Protein AF-A0A7X3VL77-F1 (afdb_monomer_lite)

Radius of gyration: 16.72 Å; chains: 1; bounding box: 39×45×39 Å

pLDDT: mean 93.83, std 5.01, range [64.5, 98.69]

Structure (mmCIF, N/CA/C/O backbone):
data_AF-A0A7X3VL77-F1
#
_entry.id   AF-A0A7X3VL77-F1
#
loop_
_atom_site.group_PDB
_atom_site.id
_atom_site.type_symbol
_atom_site.label_atom_id
_atom_site.label_alt_id
_atom_site.label_comp_id
_atom_site.label_asym_id
_atom_site.label_entity_id
_atom_site.label_seq_id
_atom_site.pdbx_PDB_ins_code
_atom_site.Cartn_x
_atom_site.Cartn_y
_atom_site.Cartn_z
_atom_site.occupancy
_atom_site.B_iso_or_equiv
_atom_site.auth_seq_id
_atom_site.auth_comp_id
_atom_site.auth_asym_id
_atom_site.auth_atom_id
_atom_site.pdbx_PDB_model_num
ATOM 1 N N . MET A 1 1 ? -14.895 -7.154 19.116 1.00 71.50 1 MET A N 1
ATOM 2 C CA . MET A 1 1 ? -15.048 -6.326 17.900 1.00 71.50 1 MET A CA 1
ATOM 3 C C . MET A 1 1 ? -14.564 -7.104 16.700 1.00 71.50 1 MET A C 1
ATOM 5 O O . MET A 1 1 ? -13.796 -8.038 16.898 1.00 71.50 1 MET A O 1
ATOM 9 N N . LYS A 1 2 ? -15.048 -6.786 15.494 1.00 79.12 2 LYS A N 1
ATOM 10 C CA . LYS A 1 2 ? -14.490 -7.405 14.288 1.00 79.12 2 LYS A CA 1
ATOM 11 C C . LYS A 1 2 ? -13.073 -6.852 14.063 1.00 79.12 2 LYS A C 1
ATOM 13 O O . LYS A 1 2 ? -12.896 -5.647 14.244 1.00 79.12 2 LYS A O 1
ATOM 18 N N . PRO A 1 3 ? -12.087 -7.700 13.730 1.00 87.62 3 PRO A N 1
ATOM 19 C CA . PRO A 1 3 ? -10.746 -7.237 13.391 1.00 87.62 3 PRO A CA 1
ATOM 20 C C . PRO A 1 3 ? -10.784 -6.342 12.144 1.00 87.62 3 PRO A C 1
ATOM 22 O O . PRO A 1 3 ? -11.645 -6.514 11.280 1.00 87.62 3 PRO A O 1
ATOM 25 N N . ILE A 1 4 ? -9.859 -5.384 12.055 1.00 95.81 4 ILE A N 1
ATOM 26 C CA . ILE A 1 4 ? -9.702 -4.544 10.862 1.00 95.81 4 ILE A CA 1
ATOM 27 C C . ILE A 1 4 ? -9.035 -5.380 9.767 1.00 95.81 4 ILE A C 1
ATOM 29 O O . ILE A 1 4 ? -7.831 -5.601 9.804 1.00 95.81 4 ILE A O 1
ATOM 33 N N . GLN A 1 5 ? -9.823 -5.844 8.796 1.00 97.00 5 GLN A N 1
ATOM 34 C CA . GLN A 1 5 ? -9.336 -6.702 7.704 1.00 97.00 5 GLN A CA 1
ATOM 35 C C . GLN A 1 5 ? -9.062 -5.947 6.399 1.00 97.00 5 GLN A C 1
ATOM 37 O O . GLN A 1 5 ? -8.490 -6.517 5.471 1.00 97.00 5 GLN A O 1
ATOM 42 N N . LYS A 1 6 ? -9.469 -4.677 6.302 1.00 98.44 6 LYS A N 1
ATOM 43 C CA . LYS A 1 6 ? -9.427 -3.888 5.065 1.00 98.44 6 LYS A CA 1
ATOM 44 C C . LYS A 1 6 ? -8.662 -2.586 5.261 1.00 98.44 6 LYS A C 1
ATOM 46 O O . LYS A 1 6 ? -8.890 -1.890 6.250 1.00 98.44 6 LYS A O 1
ATOM 51 N N . ALA A 1 7 ? -7.825 -2.220 4.295 1.00 98.56 7 ALA A N 1
ATOM 52 C CA . ALA A 1 7 ? -7.179 -0.910 4.237 1.00 98.56 7 ALA A CA 1
ATOM 53 C C . ALA A 1 7 ? -7.499 -0.169 2.936 1.00 98.56 7 ALA A C 1
ATOM 55 O O . ALA A 1 7 ? -7.714 -0.786 1.895 1.00 98.56 7 ALA A O 1
ATOM 56 N N . VAL A 1 8 ? -7.505 1.161 2.995 1.00 98.69 8 VAL A N 1
ATOM 57 C CA . VAL A 1 8 ? -7.678 2.058 1.849 1.00 98.69 8 VAL A CA 1
ATOM 58 C C . VAL A 1 8 ? -6.473 2.993 1.761 1.00 98.69 8 VAL A C 1
ATOM 60 O O . VAL A 1 8 ? -6.145 3.676 2.731 1.00 98.69 8 VAL A O 1
ATOM 63 N N . ILE A 1 9 ? -5.837 3.043 0.589 1.00 98.50 9 ILE A N 1
ATOM 64 C CA . ILE A 1 9 ? -4.659 3.875 0.319 1.00 98.50 9 ILE A CA 1
ATOM 65 C C . ILE A 1 9 ? -4.955 4.798 -0.869 1.00 98.50 9 ILE A C 1
ATOM 67 O O . ILE A 1 9 ? -4.928 4.349 -2.019 1.00 98.50 9 ILE A O 1
ATOM 71 N N . PRO A 1 10 ? -5.251 6.089 -0.647 1.00 97.50 10 PRO A N 1
ATOM 72 C CA . PRO A 1 10 ? -5.468 7.022 -1.739 1.00 97.50 10 PRO A CA 1
ATOM 73 C C . PRO A 1 10 ? -4.150 7.543 -2.321 1.00 97.50 10 PRO A C 1
ATOM 75 O O . PRO A 1 10 ? -3.326 8.137 -1.625 1.00 97.50 10 PRO A O 1
ATOM 78 N N . ILE A 1 11 ? -3.986 7.371 -3.634 1.00 95.88 11 ILE A N 1
ATOM 79 C CA . ILE A 1 11 ? -2.816 7.805 -4.418 1.00 95.88 11 ILE A CA 1
ATOM 80 C C . ILE A 1 11 ? -3.182 8.643 -5.654 1.00 95.88 11 ILE A C 1
ATOM 82 O O . ILE A 1 11 ? -2.292 9.063 -6.394 1.00 95.88 11 ILE A O 1
ATOM 86 N N . ALA A 1 12 ? -4.469 8.921 -5.868 1.00 92.31 12 ALA A N 1
ATOM 87 C CA . ALA A 1 12 ? -5.030 9.562 -7.062 1.00 92.31 12 ALA A CA 1
ATOM 88 C C . ALA A 1 12 ? -4.654 11.049 -7.285 1.00 92.31 12 ALA A C 1
ATOM 90 O O . ALA A 1 12 ? -5.259 11.751 -8.094 1.00 92.31 12 ALA A O 1
ATOM 91 N N . GLY A 1 13 ? -3.645 11.557 -6.576 1.00 89.62 13 GLY A N 1
ATOM 92 C CA . GLY A 1 13 ? -3.091 12.886 -6.816 1.00 89.62 13 GLY A CA 1
ATOM 93 C C . GLY A 1 13 ? -2.058 12.883 -7.945 1.00 89.62 13 GLY A C 1
ATOM 94 O O . GLY A 1 13 ? -1.222 11.988 -8.030 1.00 89.62 13 GLY A O 1
ATOM 95 N N . TYR A 1 14 ? -2.019 13.963 -8.730 1.00 85.81 14 TYR A N 1
ATOM 96 C CA . TYR A 1 14 ? -1.079 14.134 -9.850 1.00 85.81 14 TYR A CA 1
ATOM 97 C C . TYR A 1 14 ? 0.408 14.226 -9.460 1.00 85.81 14 TYR A C 1
ATOM 99 O O . TYR A 1 14 ? 1.272 14.287 -10.330 1.00 85.81 14 TYR A O 1
ATOM 107 N N . GLY A 1 15 ? 0.737 14.307 -8.166 1.00 87.81 15 GLY A N 1
ATOM 108 C CA . GLY A 1 15 ? 2.127 14.429 -7.718 1.00 87.81 15 GLY A CA 1
ATOM 109 C C . GLY A 1 15 ? 2.820 15.698 -8.232 1.00 87.81 15 GLY A C 1
ATOM 110 O O . GLY A 1 15 ? 4.001 15.666 -8.570 1.00 87.81 15 GLY A O 1
ATOM 111 N N . THR A 1 16 ? 2.094 16.818 -8.300 1.00 90.50 16 THR A N 1
ATOM 112 C CA . THR A 1 16 ? 2.585 18.090 -8.867 1.00 90.50 16 THR A CA 1
ATOM 113 C C . THR A 1 16 ? 3.831 18.628 -8.166 1.00 90.50 16 THR A C 1
ATOM 115 O O . THR A 1 16 ? 4.700 19.189 -8.824 1.00 90.50 16 THR A O 1
ATOM 118 N N . ARG A 1 17 ? 3.967 18.401 -6.853 1.00 91.62 17 ARG A N 1
ATOM 119 C CA . ARG A 1 17 ? 5.151 18.787 -6.060 1.00 91.62 17 ARG A CA 1
ATOM 120 C C . ARG A 1 17 ? 6.439 18.071 -6.484 1.00 91.62 17 ARG A C 1
ATOM 122 O O . ARG A 1 17 ? 7.521 18.535 -6.159 1.00 91.62 17 ARG A O 1
ATOM 129 N N . LEU A 1 18 ? 6.310 16.943 -7.179 1.00 92.44 18 LEU A N 1
ATOM 130 C CA . LEU A 1 18 ? 7.412 16.084 -7.616 1.00 92.44 18 LEU A CA 1
ATOM 131 C C . LEU A 1 18 ? 7.557 16.067 -9.149 1.00 92.44 18 LEU A C 1
ATOM 133 O O . LEU A 1 18 ? 8.292 15.255 -9.712 1.00 92.44 18 LEU A O 1
ATOM 137 N N . PHE A 1 19 ? 6.854 16.959 -9.848 1.00 92.56 19 PHE A N 1
ATOM 138 C CA . PHE A 1 19 ? 7.052 17.171 -11.278 1.00 92.56 19 PHE A CA 1
ATOM 139 C C . PHE A 1 19 ? 8.450 17.787 -11.521 1.00 92.56 19 PHE A C 1
ATOM 141 O O . PHE A 1 19 ? 8.851 18.660 -10.752 1.00 92.56 19 PHE A O 1
ATOM 148 N N . PRO A 1 20 ? 9.216 17.380 -12.560 1.00 95.19 20 PRO A N 1
ATOM 149 C CA . PRO A 1 20 ? 8.822 16.576 -13.722 1.00 95.19 20 PRO A CA 1
ATOM 150 C C . PRO A 1 20 ? 8.949 15.058 -13.563 1.00 95.19 20 PRO A C 1
ATOM 152 O O . PRO A 1 20 ? 8.534 14.340 -14.469 1.00 95.19 20 PRO A O 1
ATOM 155 N N . ALA A 1 21 ? 9.491 14.548 -12.454 1.00 94.25 21 ALA A N 1
ATOM 156 C CA . ALA A 1 21 ? 9.703 13.107 -12.279 1.00 94.25 21 ALA A CA 1
ATOM 157 C C . ALA A 1 21 ? 8.383 12.318 -12.358 1.00 94.25 21 ALA A C 1
ATOM 159 O O . ALA A 1 21 ? 8.311 11.267 -12.998 1.00 94.25 21 ALA A O 1
ATOM 160 N N . THR A 1 22 ? 7.304 12.890 -11.817 1.00 93.25 22 THR A N 1
ATOM 161 C CA . THR A 1 22 ? 5.958 12.296 -11.845 1.00 93.25 22 THR A CA 1
ATOM 162 C C . THR A 1 22 ? 5.311 12.216 -13.225 1.00 93.25 22 THR A C 1
ATOM 164 O O . THR A 1 22 ? 4.292 11.550 -13.378 1.00 93.25 22 THR A O 1
ATOM 167 N N . LYS A 1 23 ? 5.907 12.836 -14.255 1.00 92.12 23 LYS A N 1
ATOM 168 C CA . LYS A 1 23 ? 5.490 12.642 -15.651 1.00 92.12 23 LYS A CA 1
ATOM 169 C C . LYS A 1 23 ? 5.766 11.217 -16.139 1.00 92.12 23 LYS A C 1
ATOM 171 O O . LYS A 1 23 ? 5.036 10.725 -16.991 1.00 92.12 23 LYS A O 1
ATOM 176 N N . ALA A 1 24 ? 6.851 10.608 -15.663 1.00 91.50 24 ALA A N 1
ATOM 177 C CA . ALA A 1 24 ? 7.308 9.301 -16.127 1.00 91.50 24 ALA A CA 1
ATOM 178 C C . ALA A 1 24 ? 6.852 8.167 -15.206 1.00 91.50 24 ALA A C 1
ATOM 180 O O . ALA A 1 24 ? 6.490 7.099 -15.687 1.00 91.50 24 ALA A O 1
ATOM 181 N N . VAL A 1 25 ? 6.874 8.398 -13.891 1.00 92.31 25 VAL A N 1
ATOM 182 C CA . VAL A 1 25 ? 6.583 7.375 -12.881 1.00 92.31 25 VAL A CA 1
ATOM 183 C C . VAL A 1 25 ? 5.589 7.943 -11.863 1.00 92.31 25 VAL A C 1
ATOM 185 O O . VAL A 1 25 ? 5.832 9.028 -11.335 1.00 92.31 25 VAL A O 1
ATOM 188 N N . PRO A 1 26 ? 4.477 7.254 -11.546 1.00 93.12 26 PRO A N 1
ATOM 189 C CA . PRO A 1 26 ? 3.586 7.660 -10.461 1.00 93.12 26 PRO A CA 1
ATOM 190 C C . PRO A 1 26 ? 4.351 7.859 -9.147 1.00 93.12 26 PRO A C 1
ATOM 192 O O . PRO A 1 26 ? 5.191 7.034 -8.800 1.00 93.12 26 PRO A O 1
ATOM 195 N N . LYS A 1 27 ? 4.025 8.901 -8.364 1.00 93.06 27 LYS A N 1
ATOM 196 C CA . LYS A 1 27 ? 4.737 9.195 -7.097 1.00 93.06 27 LYS A CA 1
ATOM 197 C C . LYS A 1 27 ? 4.803 7.988 -6.148 1.00 93.06 27 LYS A C 1
ATOM 199 O O . LYS A 1 27 ? 5.792 7.797 -5.458 1.00 93.06 27 LYS A O 1
ATOM 204 N N . ALA A 1 28 ? 3.750 7.169 -6.139 1.00 95.12 28 ALA A N 1
ATOM 205 C CA . ALA A 1 28 ? 3.621 5.996 -5.280 1.00 95.12 28 ALA A CA 1
ATOM 206 C C . ALA A 1 28 ? 4.639 4.890 -5.631 1.00 95.12 28 ALA A C 1
ATOM 208 O O . ALA A 1 28 ? 4.959 4.056 -4.790 1.00 95.12 28 ALA A O 1
ATOM 209 N N . LEU A 1 29 ? 5.175 4.912 -6.857 1.00 95.94 29 LEU A N 1
ATOM 210 C CA . LEU A 1 29 ? 6.213 4.005 -7.346 1.00 95.94 29 LEU A CA 1
ATOM 211 C C . LEU A 1 29 ? 7.634 4.574 -7.199 1.00 95.94 29 LEU A C 1
ATOM 213 O O . LEU A 1 29 ? 8.588 3.977 -7.692 1.00 95.94 29 LEU A O 1
ATOM 217 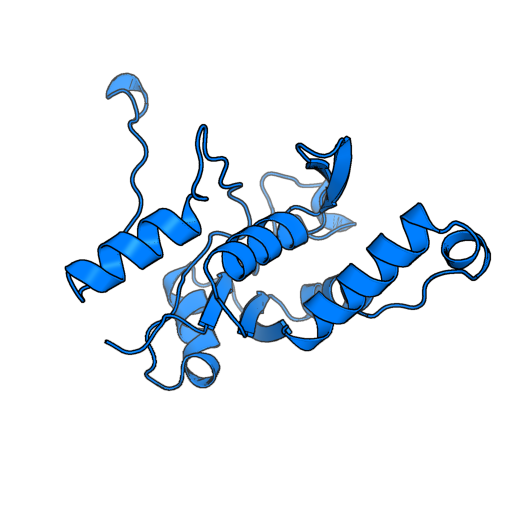N N . PHE A 1 30 ? 7.811 5.720 -6.533 1.00 95.69 30 PHE A N 1
ATOM 218 C CA . PHE A 1 30 ? 9.150 6.250 -6.284 1.00 95.69 30 PHE A CA 1
ATOM 219 C C . PHE A 1 30 ? 9.911 5.341 -5.310 1.00 95.69 30 PHE A C 1
ATOM 221 O O . PHE A 1 30 ? 9.358 4.995 -4.263 1.00 95.69 30 PHE A O 1
ATOM 228 N N . PRO A 1 31 ? 11.155 4.946 -5.635 1.00 95.44 31 PRO A N 1
ATOM 229 C CA . PRO A 1 31 ? 11.921 4.021 -4.816 1.00 95.44 31 PRO A CA 1
ATOM 230 C C . PRO A 1 31 ? 12.502 4.717 -3.586 1.00 95.44 31 PRO A C 1
ATOM 232 O O . PRO A 1 31 ? 13.038 5.823 -3.675 1.00 95.44 31 PRO A O 1
ATOM 235 N N . ILE A 1 32 ? 12.449 4.028 -2.451 1.00 94.94 32 ILE A N 1
ATOM 236 C CA . ILE A 1 32 ? 13.112 4.402 -1.202 1.00 94.94 32 ILE A CA 1
ATOM 237 C C . ILE A 1 32 ? 13.877 3.183 -0.686 1.00 94.94 32 ILE A C 1
ATOM 239 O O . ILE A 1 32 ? 13.433 2.047 -0.844 1.00 94.94 32 ILE A O 1
ATOM 243 N N . ILE A 1 33 ? 15.049 3.417 -0.096 1.00 95.38 33 ILE A N 1
ATOM 244 C CA . ILE A 1 33 ? 15.804 2.365 0.587 1.00 95.38 33 ILE A CA 1
ATOM 245 C C . ILE A 1 33 ? 15.110 2.081 1.918 1.00 95.38 33 ILE A C 1
ATOM 247 O O . ILE A 1 33 ? 15.074 2.943 2.796 1.00 95.38 33 ILE A O 1
ATOM 251 N N . ALA A 1 34 ? 14.523 0.894 2.035 1.00 91.56 34 ALA A N 1
ATOM 252 C CA . ALA A 1 34 ? 13.841 0.447 3.238 1.00 91.56 34 ALA A CA 1
ATOM 253 C C . ALA A 1 34 ? 14.842 0.039 4.335 1.00 91.56 34 ALA A C 1
ATOM 255 O O . ALA A 1 34 ? 16.050 -0.041 4.104 1.00 91.56 34 ALA A O 1
ATOM 256 N N . GLN A 1 35 ? 14.343 -0.228 5.546 1.00 86.94 35 GLN A N 1
ATOM 257 C CA . GLN A 1 35 ? 15.182 -0.603 6.695 1.00 86.94 35 GLN A CA 1
ATOM 258 C C . GLN A 1 35 ? 15.948 -1.920 6.489 1.00 86.94 35 GLN A C 1
ATOM 260 O O . GLN A 1 35 ? 17.011 -2.109 7.074 1.00 86.94 35 GLN A O 1
ATOM 265 N N . ASP A 1 36 ? 15.441 -2.805 5.629 1.00 88.62 36 ASP A N 1
ATOM 266 C CA . ASP A 1 36 ? 16.105 -4.046 5.212 1.00 88.62 36 ASP A CA 1
ATOM 267 C C . ASP A 1 36 ? 17.186 -3.824 4.129 1.00 88.62 36 ASP A C 1
ATOM 269 O O . ASP A 1 36 ? 17.807 -4.777 3.662 1.00 88.62 36 ASP A O 1
ATOM 273 N N . GLY A 1 37 ? 17.433 -2.569 3.732 1.00 91.50 37 GLY A N 1
ATOM 274 C CA . GLY A 1 37 ? 18.404 -2.189 2.708 1.00 91.50 37 GLY A CA 1
ATOM 275 C C . GLY A 1 37 ? 17.910 -2.374 1.271 1.00 91.50 37 GLY A C 1
ATOM 276 O O . GLY A 1 37 ? 18.648 -2.067 0.333 1.00 91.50 37 GLY A O 1
ATOM 277 N N . ILE A 1 38 ? 16.676 -2.844 1.072 1.00 91.88 38 ILE A N 1
ATOM 278 C CA . ILE A 1 38 ? 16.105 -3.082 -0.253 1.00 91.88 38 ILE A CA 1
ATOM 279 C C . ILE A 1 38 ? 15.425 -1.805 -0.749 1.00 91.88 38 ILE A C 1
ATOM 281 O O . ILE A 1 38 ? 14.671 -1.148 -0.031 1.00 91.88 38 ILE A O 1
ATOM 285 N N . ALA A 1 39 ? 15.677 -1.448 -2.008 1.00 95.38 39 ALA A N 1
ATOM 286 C CA . ALA A 1 39 ? 14.937 -0.384 -2.672 1.00 95.38 39 ALA A CA 1
ATOM 287 C C . ALA A 1 39 ? 13.516 -0.870 -2.983 1.00 95.38 39 ALA A C 1
ATOM 289 O O . ALA A 1 39 ? 13.334 -1.757 -3.815 1.00 95.38 39 ALA A O 1
ATOM 290 N N . LYS A 1 40 ? 12.517 -0.275 -2.332 1.00 96.00 40 LYS A N 1
ATOM 291 C CA . LYS A 1 40 ? 11.097 -0.581 -2.534 1.00 96.00 40 LYS A CA 1
ATOM 292 C C . LYS A 1 40 ? 10.345 0.701 -2.888 1.00 96.00 40 LYS A C 1
ATOM 294 O O . LYS A 1 40 ? 10.691 1.767 -2.373 1.00 96.00 40 LYS A O 1
ATOM 299 N N . PRO A 1 41 ? 9.328 0.653 -3.760 1.00 96.56 41 PRO A N 1
ATOM 300 C CA . PRO A 1 41 ? 8.475 1.802 -3.980 1.00 96.56 41 PRO A CA 1
ATOM 301 C C . PRO A 1 41 ? 7.676 2.124 -2.717 1.00 96.56 41 PRO A C 1
ATOM 303 O O . PRO A 1 41 ? 7.283 1.222 -1.973 1.00 96.56 41 PRO A O 1
ATOM 306 N N . VAL A 1 42 ? 7.377 3.409 -2.519 1.00 96.31 42 VAL A N 1
ATOM 307 C CA . VAL A 1 42 ? 6.585 3.908 -1.378 1.00 96.31 42 VAL A CA 1
ATOM 308 C C . VAL A 1 42 ? 5.311 3.087 -1.157 1.00 96.31 42 VAL A C 1
ATOM 310 O O . VAL A 1 42 ? 5.005 2.717 -0.027 1.00 96.31 42 VAL A O 1
ATOM 313 N N . ILE A 1 43 ? 4.589 2.745 -2.228 1.00 97.50 43 ILE A N 1
ATOM 314 C CA . ILE A 1 43 ? 3.333 1.996 -2.124 1.00 97.50 43 ILE A CA 1
ATOM 315 C C . ILE A 1 43 ? 3.511 0.600 -1.524 1.00 97.50 43 ILE A C 1
ATOM 317 O O . ILE A 1 43 ? 2.666 0.179 -0.740 1.00 97.50 43 ILE A O 1
ATOM 321 N N . GLN A 1 44 ? 4.610 -0.098 -1.831 1.00 97.69 44 GLN A N 1
ATOM 322 C CA . GLN A 1 44 ? 4.882 -1.410 -1.244 1.00 97.69 44 GLN A CA 1
ATOM 323 C C . GLN A 1 44 ? 5.073 -1.292 0.265 1.00 97.69 44 GLN A C 1
ATOM 325 O O . GLN A 1 44 ? 4.494 -2.084 0.997 1.00 97.69 44 GLN A O 1
ATOM 330 N N . LEU A 1 45 ? 5.819 -0.285 0.728 1.00 97.19 45 LEU A N 1
ATOM 331 C CA . LEU A 1 45 ? 6.058 -0.066 2.157 1.00 97.19 45 LEU A CA 1
ATOM 332 C C . LEU A 1 45 ? 4.758 0.219 2.914 1.00 97.19 45 LEU A C 1
ATOM 334 O O . LEU A 1 45 ? 4.533 -0.337 3.983 1.00 97.19 45 LEU A O 1
ATOM 338 N N . ILE A 1 46 ? 3.869 1.032 2.339 1.00 97.94 46 ILE A N 1
ATOM 339 C CA . ILE A 1 46 ? 2.570 1.343 2.953 1.00 97.94 46 ILE A CA 1
ATOM 340 C C . ILE A 1 46 ? 1.666 0.100 2.989 1.00 97.94 46 ILE A C 1
ATOM 342 O O . ILE A 1 46 ? 0.940 -0.115 3.959 1.00 97.94 46 ILE A O 1
ATOM 346 N N . ILE A 1 47 ? 1.702 -0.738 1.950 1.00 98.12 47 ILE A N 1
ATOM 347 C CA . ILE A 1 47 ? 0.957 -2.000 1.948 1.00 98.12 47 ILE A CA 1
ATOM 348 C C . ILE A 1 47 ? 1.537 -2.965 2.987 1.00 98.12 47 ILE A C 1
ATOM 350 O O . ILE A 1 47 ? 0.778 -3.528 3.769 1.00 98.12 47 ILE A O 1
ATOM 354 N N . GLU A 1 48 ? 2.859 -3.136 3.037 1.00 97.00 48 GLU A N 1
ATOM 355 C CA . GLU A 1 48 ? 3.537 -3.974 4.034 1.00 97.00 48 GLU A CA 1
ATOM 356 C C . GLU A 1 48 ? 3.200 -3.524 5.466 1.00 97.00 48 GLU A C 1
ATOM 358 O O . GLU A 1 48 ? 2.896 -4.373 6.306 1.00 97.00 48 GLU A O 1
ATOM 363 N N . GLU A 1 49 ? 3.138 -2.213 5.715 1.00 97.44 49 GLU A N 1
ATOM 364 C CA . GLU A 1 49 ? 2.685 -1.629 6.982 1.00 97.44 49 GLU A CA 1
ATOM 365 C C . GLU A 1 49 ? 1.249 -2.065 7.326 1.00 97.44 49 GLU A C 1
ATOM 367 O O . GLU A 1 49 ? 1.004 -2.568 8.425 1.00 97.44 49 GLU A O 1
ATOM 372 N N . ALA A 1 50 ? 0.307 -1.972 6.380 1.00 98.06 50 ALA A N 1
ATOM 373 C CA . ALA A 1 50 ? -1.070 -2.436 6.577 1.00 98.06 50 ALA A CA 1
ATOM 374 C C . ALA A 1 50 ? -1.133 -3.942 6.886 1.00 98.06 50 ALA A C 1
ATOM 376 O O . ALA A 1 50 ? -1.808 -4.370 7.826 1.00 98.06 50 ALA A O 1
ATOM 377 N N . LEU A 1 51 ? -0.417 -4.753 6.101 1.00 97.44 51 LEU A N 1
ATOM 378 C CA . LEU A 1 51 ? -0.394 -6.208 6.248 1.00 97.44 51 LEU A CA 1
ATOM 379 C C . LEU A 1 51 ? 0.210 -6.624 7.596 1.00 97.44 51 LEU A C 1
ATOM 381 O O . LEU A 1 51 ? -0.287 -7.562 8.219 1.00 97.44 51 LEU A O 1
ATOM 385 N N . SER A 1 52 ? 1.226 -5.903 8.084 1.00 95.94 52 SER A N 1
ATOM 386 C CA . SER A 1 52 ? 1.821 -6.135 9.410 1.00 95.94 52 SER A CA 1
ATOM 387 C C . SER A 1 52 ? 0.810 -5.962 10.553 1.00 95.94 52 SER A C 1
ATOM 389 O O . SER A 1 52 ? 0.915 -6.621 11.587 1.00 95.94 52 SER A O 1
ATOM 391 N N . ALA A 1 53 ? -0.214 -5.128 10.347 1.00 96.62 53 ALA A N 1
ATOM 392 C CA . ALA A 1 53 ? -1.276 -4.872 11.312 1.00 96.62 53 ALA A CA 1
ATOM 393 C C . ALA A 1 53 ? -2.432 -5.892 11.259 1.00 96.62 53 ALA A C 1
ATOM 395 O O . ALA A 1 53 ? -3.390 -5.767 12.023 1.00 96.62 53 ALA A O 1
ATOM 396 N N . GLY A 1 54 ? -2.347 -6.903 10.385 1.00 96.31 54 GLY A N 1
ATOM 397 C CA . GLY A 1 54 ? -3.368 -7.941 10.219 1.00 96.31 54 GLY A CA 1
ATOM 398 C C . GLY A 1 54 ? -4.430 -7.632 9.160 1.00 96.31 54 GLY A C 1
ATOM 399 O O . GLY A 1 54 ? -5.445 -8.323 9.108 1.00 96.31 54 GLY A O 1
ATOM 400 N N . VAL A 1 55 ? -4.212 -6.623 8.310 1.00 97.94 55 VAL A N 1
ATOM 401 C CA . VAL A 1 55 ? -5.074 -6.360 7.149 1.00 97.94 55 VAL A CA 1
ATOM 402 C C . VAL A 1 55 ? -4.910 -7.480 6.116 1.00 97.94 55 VAL A C 1
ATOM 404 O O . VAL A 1 55 ? -3.799 -7.910 5.807 1.00 97.94 55 VAL A O 1
ATOM 407 N N . GLU A 1 56 ? -6.023 -7.936 5.549 1.00 97.56 56 GLU A N 1
ATOM 408 C CA . GLU A 1 56 ? -6.062 -9.021 4.563 1.00 97.56 56 GLU A CA 1
ATOM 409 C C . GLU A 1 56 ? -6.267 -8.506 3.134 1.00 97.56 56 GLU A C 1
ATOM 411 O O . GLU A 1 56 ? -5.734 -9.100 2.201 1.00 97.56 56 GLU A O 1
ATOM 416 N N . ALA A 1 57 ? -6.988 -7.392 2.961 1.00 98.31 57 ALA A N 1
ATOM 417 C CA . ALA A 1 57 ? -7.277 -6.796 1.657 1.00 98.31 57 ALA A CA 1
ATOM 418 C C . ALA A 1 57 ? -6.981 -5.292 1.641 1.00 98.31 57 ALA A C 1
ATOM 420 O O . ALA A 1 57 ? -7.346 -4.557 2.564 1.00 98.31 57 ALA A O 1
ATOM 421 N N . VAL A 1 58 ? -6.370 -4.808 0.561 1.00 98.69 58 VAL A N 1
ATOM 422 C CA . VAL A 1 58 ? -5.985 -3.400 0.414 1.00 98.69 58 VAL A CA 1
ATOM 423 C C . VAL A 1 58 ? -6.593 -2.817 -0.854 1.00 98.69 58 VAL A C 1
ATOM 425 O O . VAL A 1 58 ? -6.371 -3.322 -1.948 1.00 98.69 58 VAL A O 1
ATOM 428 N N . CYS A 1 59 ? -7.335 -1.722 -0.720 1.00 98.69 59 CYS A N 1
ATOM 429 C CA . CYS A 1 59 ? -7.865 -0.963 -1.842 1.00 98.69 59 CYS A CA 1
ATOM 430 C C . CYS A 1 59 ? -7.023 0.280 -2.102 1.00 98.69 59 CYS A C 1
ATOM 432 O O . CYS A 1 59 ? -6.977 1.208 -1.292 1.00 98.69 59 CYS A O 1
ATOM 434 N N . ILE A 1 60 ? -6.411 0.332 -3.276 1.00 98.56 60 ILE A N 1
ATOM 435 C CA . ILE A 1 60 ? -5.699 1.501 -3.769 1.00 98.56 60 ILE A CA 1
ATOM 436 C C . ILE A 1 60 ? -6.701 2.390 -4.509 1.00 98.56 60 ILE A C 1
ATOM 438 O O . ILE A 1 60 ? -7.325 1.968 -5.483 1.00 98.56 60 ILE A O 1
ATOM 442 N N . VAL A 1 61 ? -6.865 3.633 -4.053 1.00 98.44 61 VAL A N 1
ATOM 443 C CA . VAL A 1 61 ? -7.681 4.624 -4.770 1.00 98.44 61 VAL A CA 1
ATOM 444 C C . VAL A 1 61 ? -6.782 5.395 -5.722 1.00 98.44 61 VAL A C 1
ATOM 446 O O . VAL A 1 61 ? -5.953 6.197 -5.287 1.00 98.44 61 VAL A O 1
ATOM 449 N N . ALA A 1 62 ? -6.944 5.152 -7.017 1.00 97.12 62 ALA A N 1
ATOM 450 C CA . ALA A 1 62 ? -6.034 5.604 -8.061 1.00 97.12 62 ALA A CA 1
ATOM 451 C C . ALA A 1 62 ? -6.775 6.323 -9.196 1.00 97.12 62 ALA A C 1
ATOM 453 O O . ALA A 1 62 ? -7.977 6.138 -9.392 1.00 97.12 62 ALA A O 1
ATOM 454 N N . GLN A 1 63 ? -6.049 7.130 -9.968 1.00 95.44 63 GLN A N 1
ATOM 455 C CA . GLN A 1 63 ? -6.521 7.550 -11.289 1.00 95.44 63 GLN A CA 1
ATOM 456 C C . GLN A 1 63 ? -6.369 6.396 -12.287 1.00 95.44 63 GLN A C 1
ATOM 458 O O . GLN A 1 63 ? -5.468 5.572 -12.101 1.00 95.44 63 GLN A O 1
ATOM 463 N N . PRO A 1 64 ? -7.158 6.355 -13.378 1.00 95.19 64 PRO A N 1
ATOM 464 C CA . PRO A 1 64 ? -7.080 5.273 -14.359 1.00 95.19 64 PRO A CA 1
ATOM 465 C C . PRO A 1 64 ? -5.653 4.982 -14.848 1.00 95.19 64 PRO A C 1
ATOM 467 O O . PRO A 1 64 ? -5.235 3.833 -14.896 1.00 95.19 64 PRO A O 1
ATOM 470 N N . GLN A 1 65 ? -4.857 6.021 -15.122 1.00 93.12 65 GLN A N 1
ATOM 471 C CA . GLN A 1 65 ? -3.498 5.881 -15.665 1.00 93.12 65 GLN A CA 1
ATOM 472 C C . GLN A 1 65 ? -2.474 5.352 -14.647 1.00 93.12 65 GLN A C 1
ATOM 474 O O . GLN A 1 65 ? -1.353 5.019 -15.021 1.00 93.12 65 GLN A O 1
ATOM 479 N N . GLN A 1 66 ? -2.822 5.319 -13.360 1.00 95.19 66 GLN A N 1
ATOM 480 C CA . GLN A 1 66 ? -1.950 4.809 -12.301 1.00 95.19 66 GLN A CA 1
ATOM 481 C C . GLN A 1 66 ? -2.199 3.324 -12.008 1.00 95.19 66 GLN A C 1
ATOM 483 O O . GLN A 1 66 ? -1.371 2.715 -11.338 1.00 95.19 66 GLN A O 1
ATOM 488 N N . VAL A 1 67 ? -3.306 2.744 -12.485 1.00 96.56 67 VAL A N 1
ATOM 489 C CA . VAL A 1 67 ? -3.677 1.353 -12.185 1.00 96.56 67 VAL A CA 1
ATOM 490 C C . VAL A 1 67 ? -2.703 0.376 -12.832 1.00 96.56 67 VAL A C 1
ATOM 492 O O . VAL A 1 67 ? -2.136 -0.457 -12.124 1.00 96.56 67 VAL A O 1
ATOM 495 N N . ASP A 1 68 ? -2.458 0.508 -14.138 1.00 96.12 68 ASP A N 1
ATOM 496 C CA . ASP A 1 68 ? -1.615 -0.442 -14.875 1.00 96.12 68 ASP A CA 1
ATOM 497 C C . ASP A 1 68 ? -0.174 -0.475 -14.338 1.00 96.12 68 ASP A C 1
ATOM 499 O O . ASP A 1 68 ? 0.271 -1.554 -13.957 1.00 96.12 68 ASP A O 1
ATOM 503 N N . PRO A 1 69 ? 0.540 0.660 -14.149 1.00 96.19 69 PRO A N 1
ATOM 504 C CA . PRO A 1 69 ? 1.913 0.619 -13.637 1.00 96.19 69 PRO A CA 1
ATOM 505 C C . PRO A 1 69 ? 2.043 -0.021 -12.250 1.00 96.19 69 PRO A C 1
ATOM 507 O O . PRO A 1 69 ? 3.065 -0.624 -11.931 1.00 96.19 69 PRO A O 1
ATOM 510 N N . ILE A 1 70 ? 1.027 0.132 -11.397 1.00 96.81 70 ILE A N 1
ATOM 511 C CA . ILE A 1 70 ? 1.029 -0.450 -10.049 1.00 96.81 70 ILE A CA 1
ATOM 512 C C . ILE A 1 70 ? 0.700 -1.939 -10.118 1.00 96.81 70 ILE A C 1
ATOM 514 O O . ILE A 1 70 ? 1.335 -2.738 -9.435 1.00 96.81 70 ILE A O 1
ATOM 518 N N . THR A 1 71 ? -0.255 -2.318 -10.963 1.00 96.62 71 THR A N 1
ATOM 519 C CA . THR A 1 71 ? -0.599 -3.722 -11.207 1.00 96.62 71 THR A CA 1
ATOM 520 C C . THR A 1 71 ? 0.600 -4.477 -11.774 1.00 96.62 71 THR A C 1
ATOM 522 O O . THR A 1 71 ? 0.937 -5.546 -11.266 1.00 96.62 71 THR A O 1
ATOM 525 N N . ASP A 1 72 ? 1.305 -3.886 -12.739 1.00 96.00 72 ASP A N 1
ATOM 526 C CA . ASP A 1 72 ? 2.524 -4.440 -13.327 1.00 96.00 72 ASP A CA 1
ATOM 527 C C . ASP A 1 72 ? 3.643 -4.585 -12.290 1.00 96.00 72 ASP A C 1
ATOM 529 O O . ASP A 1 72 ? 4.384 -5.563 -12.321 1.00 96.00 72 ASP A O 1
ATOM 533 N N . TYR A 1 73 ? 3.754 -3.666 -11.326 1.00 96.62 73 TYR A N 1
ATOM 534 C CA . TYR A 1 73 ? 4.747 -3.790 -10.257 1.00 96.62 73 TYR A CA 1
ATOM 535 C C . TYR A 1 73 ? 4.514 -5.025 -9.366 1.00 96.62 73 TYR A C 1
ATOM 537 O O . TYR A 1 73 ? 5.470 -5.707 -9.005 1.00 96.62 73 TYR A O 1
ATOM 545 N N . PHE A 1 74 ? 3.259 -5.326 -9.016 1.00 97.12 74 PHE A N 1
ATOM 546 C CA . PHE A 1 74 ? 2.932 -6.435 -8.107 1.00 97.12 74 PHE A CA 1
ATOM 547 C C . PHE A 1 74 ? 2.655 -7.772 -8.808 1.00 97.12 74 PHE A C 1
ATOM 549 O O . PHE A 1 74 ? 2.757 -8.820 -8.179 1.00 97.12 74 PHE A O 1
ATOM 556 N N . SER A 1 75 ? 2.283 -7.761 -10.089 1.00 91.56 75 SER A N 1
ATOM 557 C CA . SER A 1 75 ? 1.877 -8.969 -10.827 1.00 91.56 75 SER A CA 1
ATOM 558 C C . SER A 1 75 ? 2.548 -9.143 -12.192 1.00 91.56 75 SER A C 1
ATOM 560 O O . SER A 1 75 ? 2.261 -10.109 -12.900 1.00 91.56 75 SER A O 1
ATOM 562 N N . GLY A 1 76 ? 3.438 -8.227 -12.574 1.00 84.94 76 GLY A N 1
ATOM 563 C CA . GLY A 1 76 ? 4.147 -8.276 -13.844 1.00 84.94 76 GLY A CA 1
ATOM 564 C C . GLY A 1 76 ? 5.144 -9.429 -13.933 1.00 84.94 76 GLY A C 1
ATOM 565 O O . GLY A 1 76 ? 5.578 -10.016 -12.941 1.00 84.94 76 GLY A O 1
ATOM 566 N N . THR A 1 77 ? 5.533 -9.753 -15.164 1.00 88.62 77 THR A N 1
ATOM 567 C CA . THR A 1 77 ? 6.509 -10.811 -15.431 1.00 88.62 77 THR A CA 1
ATOM 568 C C . THR A 1 77 ? 7.896 -10.420 -14.931 1.00 88.62 77 THR A C 1
ATOM 570 O O . THR A 1 77 ? 8.431 -9.379 -15.318 1.00 88.62 77 THR A O 1
ATOM 573 N N . VAL A 1 78 ? 8.508 -11.300 -14.144 1.00 91.31 78 VAL A N 1
ATOM 574 C CA . VAL A 1 78 ? 9.895 -11.177 -13.685 1.00 91.31 78 VAL A CA 1
ATOM 575 C C . VAL A 1 78 ? 10.798 -12.006 -14.600 1.00 91.31 78 VAL A C 1
ATOM 577 O O . VAL A 1 78 ? 10.432 -13.105 -15.005 1.00 91.31 78 VAL A O 1
ATOM 580 N N . ALA A 1 79 ? 11.970 -11.479 -14.961 1.00 93.56 79 ALA A N 1
ATOM 581 C CA . ALA A 1 79 ? 12.907 -12.179 -15.840 1.00 93.56 79 ALA A CA 1
ATOM 582 C C . ALA A 1 79 ? 13.505 -13.426 -15.165 1.00 93.56 79 ALA A C 1
ATOM 584 O O . ALA A 1 79 ? 13.889 -13.360 -13.997 1.00 93.56 79 ALA A O 1
ATOM 585 N N . ASP A 1 80 ? 13.701 -14.512 -15.919 1.00 92.81 80 ASP A N 1
ATOM 586 C CA . ASP A 1 80 ? 14.269 -15.769 -15.398 1.00 92.81 80 ASP A CA 1
ATOM 587 C C . ASP A 1 80 ? 15.611 -15.556 -14.677 1.00 92.81 80 ASP A C 1
ATOM 589 O O . ASP A 1 80 ? 15.823 -16.073 -13.587 1.00 92.81 80 ASP A O 1
ATOM 593 N N . ALA A 1 81 ? 16.477 -14.682 -15.205 1.00 94.31 81 ALA A N 1
ATOM 594 C CA . ALA A 1 81 ? 17.763 -14.340 -14.586 1.00 94.31 81 ALA A CA 1
ATOM 595 C C . ALA A 1 81 ? 17.646 -13.690 -13.186 1.00 94.31 81 ALA A C 1
ATOM 597 O O . ALA A 1 81 ? 18.609 -13.694 -12.415 1.00 94.31 81 ALA A O 1
ATOM 598 N N . ILE A 1 82 ? 16.494 -13.089 -12.859 1.00 91.25 82 ILE A N 1
ATOM 599 C CA . ILE A 1 82 ? 16.182 -12.599 -11.508 1.00 91.25 82 ILE A CA 1
ATOM 600 C C . ILE A 1 82 ? 15.734 -13.777 -10.637 1.00 91.25 82 ILE A C 1
ATOM 602 O O . ILE A 1 82 ? 16.229 -13.919 -9.523 1.00 91.25 82 ILE A O 1
ATOM 606 N N . LEU A 1 83 ? 14.855 -14.638 -11.157 1.00 92.81 83 LEU A N 1
ATOM 607 C CA . LEU A 1 83 ? 14.311 -15.799 -10.442 1.00 92.81 83 LEU A CA 1
ATOM 608 C C . LEU A 1 83 ? 15.367 -16.877 -10.140 1.00 92.81 83 LEU A C 1
ATOM 610 O O . LEU A 1 83 ? 15.253 -17.593 -9.151 1.00 92.81 83 LEU A O 1
ATOM 614 N N . GLU A 1 84 ? 16.436 -16.965 -10.933 1.00 94.75 84 GLU A N 1
ATOM 615 C CA . GLU A 1 84 ? 17.582 -17.847 -10.664 1.00 94.75 84 GLU A CA 1
ATOM 616 C C . GLU A 1 84 ? 18.358 -17.462 -9.390 1.00 94.75 84 GLU A C 1
ATOM 618 O O . GLU A 1 84 ? 19.093 -18.279 -8.828 1.00 94.75 84 GLU A O 1
ATOM 623 N N . LYS A 1 85 ? 18.205 -16.224 -8.903 1.00 94.81 85 LYS A N 1
ATOM 624 C CA . LYS A 1 85 ? 18.825 -15.754 -7.660 1.00 94.81 85 LYS A CA 1
ATOM 625 C C . LYS A 1 85 ? 17.839 -15.909 -6.508 1.00 94.81 85 LYS A C 1
ATOM 627 O O . LYS A 1 85 ? 16.892 -15.136 -6.403 1.00 94.81 85 LYS A O 1
ATOM 632 N N . ALA A 1 86 ? 18.112 -16.850 -5.603 1.00 91.00 86 ALA A N 1
ATOM 633 C CA . ALA A 1 86 ? 17.212 -17.213 -4.503 1.00 91.00 86 ALA A CA 1
ATOM 634 C C . ALA A 1 86 ? 16.679 -16.008 -3.701 1.00 91.00 86 ALA A C 1
ATOM 636 O O . ALA A 1 86 ? 15.481 -15.914 -3.459 1.00 91.00 86 ALA A O 1
ATOM 637 N N . GLU A 1 87 ? 17.544 -15.056 -3.338 1.00 89.56 87 GLU A N 1
ATOM 638 C CA . GLU A 1 87 ? 17.148 -13.861 -2.576 1.00 89.56 87 GLU A CA 1
ATOM 639 C C . GLU A 1 87 ? 16.163 -12.962 -3.342 1.00 89.56 87 GLU A C 1
ATOM 641 O O . GLU A 1 87 ? 15.256 -12.388 -2.744 1.00 89.56 87 GLU A O 1
ATOM 646 N N . LEU A 1 88 ? 16.311 -12.860 -4.667 1.00 92.56 88 LEU A N 1
ATOM 647 C CA . LEU A 1 88 ? 15.429 -12.053 -5.511 1.00 92.56 88 LEU A CA 1
ATOM 648 C C . LEU A 1 88 ? 14.133 -12.790 -5.855 1.00 92.56 88 LEU A C 1
ATOM 650 O O . LEU A 1 88 ? 13.088 -12.152 -5.955 1.00 92.56 88 LEU A O 1
ATOM 654 N N . ALA A 1 89 ? 14.182 -14.117 -5.988 1.00 93.19 89 ALA A N 1
ATOM 655 C CA . ALA A 1 89 ? 12.996 -14.947 -6.172 1.00 93.19 89 ALA A CA 1
ATOM 656 C C . ALA A 1 89 ? 12.022 -14.796 -4.993 1.00 93.19 89 ALA A C 1
ATOM 658 O O . ALA A 1 89 ? 10.835 -14.586 -5.208 1.00 93.19 89 ALA A O 1
ATOM 659 N N . VAL A 1 90 ? 12.535 -14.768 -3.755 1.00 93.50 90 VAL A N 1
ATOM 660 C CA . VAL A 1 90 ? 11.714 -14.515 -2.556 1.00 93.50 90 VAL A CA 1
ATOM 661 C C . VAL A 1 90 ? 11.013 -13.153 -2.625 1.00 93.50 90 VAL A C 1
ATOM 663 O O . VAL A 1 90 ? 9.849 -13.038 -2.244 1.00 93.50 90 VAL A O 1
ATOM 666 N N . GLN A 1 91 ? 11.691 -12.117 -3.127 1.00 92.88 91 GLN A N 1
ATOM 667 C CA . GLN A 1 91 ? 11.071 -10.799 -3.310 1.00 92.88 91 GLN A CA 1
ATOM 668 C C . GLN A 1 91 ? 10.003 -10.824 -4.409 1.00 92.88 91 GLN A C 1
ATOM 670 O O . GLN A 1 91 ? 8.936 -10.243 -4.227 1.00 92.88 91 GLN A O 1
ATOM 675 N N . ALA A 1 92 ? 10.252 -11.521 -5.519 1.00 94.12 92 ALA A N 1
ATOM 676 C CA . ALA A 1 92 ? 9.273 -11.689 -6.590 1.00 94.12 92 ALA A CA 1
ATOM 677 C C . ALA A 1 92 ? 8.007 -12.412 -6.095 1.00 94.12 92 ALA A C 1
ATOM 679 O O . ALA A 1 92 ? 6.899 -11.923 -6.313 1.00 94.12 92 ALA A O 1
ATOM 680 N N . ASP A 1 93 ? 8.167 -13.511 -5.355 1.00 94.00 93 ASP A N 1
ATOM 681 C CA . ASP A 1 93 ? 7.051 -14.247 -4.751 1.00 94.00 93 ASP A CA 1
ATOM 682 C C . ASP A 1 93 ? 6.255 -13.356 -3.788 1.00 94.00 93 ASP A C 1
ATOM 684 O O . ASP A 1 93 ? 5.020 -13.360 -3.794 1.00 94.00 93 ASP A O 1
ATOM 688 N N . ARG A 1 94 ? 6.953 -12.530 -2.997 1.00 94.69 94 ARG A N 1
ATOM 689 C CA . ARG A 1 94 ? 6.321 -11.579 -2.080 1.00 94.69 94 ARG A CA 1
ATOM 690 C C . ARG A 1 94 ? 5.496 -10.520 -2.812 1.00 94.69 94 ARG A C 1
ATOM 692 O O . ARG A 1 94 ? 4.410 -10.182 -2.343 1.00 94.69 94 ARG A O 1
ATOM 699 N N . LEU A 1 95 ? 5.974 -10.004 -3.945 1.00 96.44 95 LEU A N 1
ATOM 700 C CA . LEU A 1 95 ? 5.216 -9.054 -4.766 1.00 96.44 95 LEU A CA 1
ATOM 701 C C . LEU A 1 95 ? 3.916 -9.677 -5.280 1.00 96.44 95 LEU A C 1
ATOM 703 O O . LEU A 1 95 ? 2.864 -9.054 -5.145 1.00 96.44 95 LEU A O 1
ATOM 707 N N . VAL A 1 96 ? 3.975 -10.921 -5.767 1.00 95.44 96 VAL A N 1
ATOM 708 C CA . VAL A 1 96 ? 2.796 -11.663 -6.239 1.00 95.44 96 VAL A CA 1
ATOM 709 C C . VAL A 1 96 ? 1.800 -11.899 -5.102 1.00 95.44 96 VAL A C 1
ATOM 711 O O . VAL A 1 96 ? 0.600 -11.684 -5.281 1.00 95.44 96 VAL A O 1
ATOM 714 N N . GLU A 1 97 ? 2.278 -12.294 -3.918 1.00 96.31 97 GLU A N 1
ATOM 715 C CA . GLU A 1 97 ? 1.435 -12.482 -2.731 1.00 96.31 97 GLU A CA 1
ATOM 716 C C . GLU A 1 97 ? 0.720 -11.183 -2.330 1.00 96.31 97 GLU A C 1
ATOM 718 O O . GLU A 1 97 ? -0.476 -11.193 -2.033 1.00 96.31 97 GLU A O 1
ATOM 723 N N . ILE A 1 98 ? 1.435 -10.052 -2.344 1.00 97.75 98 ILE A N 1
ATOM 724 C CA . ILE A 1 98 ? 0.840 -8.738 -2.091 1.00 97.75 98 ILE A CA 1
ATOM 725 C C . ILE A 1 98 ? -0.192 -8.416 -3.176 1.00 97.75 98 ILE A C 1
ATOM 727 O O . ILE A 1 98 ? -1.311 -8.030 -2.844 1.00 97.75 98 ILE A O 1
ATOM 731 N N . GLY A 1 99 ? 0.151 -8.622 -4.451 1.00 97.44 99 GLY A N 1
ATOM 732 C CA . GLY A 1 99 ? -0.709 -8.349 -5.603 1.00 97.44 99 GLY A CA 1
ATOM 733 C C . GLY A 1 99 ? -2.071 -9.041 -5.531 1.00 97.44 99 GLY A C 1
ATOM 734 O O . GLY A 1 99 ? -3.085 -8.429 -5.854 1.00 97.44 99 GLY A O 1
ATOM 735 N N . GLN A 1 100 ? -2.124 -10.274 -5.019 1.00 97.19 100 GLN A N 1
ATOM 736 C CA . GLN A 1 100 ? -3.371 -11.031 -4.825 1.00 97.19 100 GLN A CA 1
ATOM 737 C C . GLN A 1 100 ? -4.336 -10.397 -3.811 1.00 97.19 100 GLN A C 1
ATOM 739 O O . GLN A 1 100 ? -5.524 -10.716 -3.813 1.00 97.19 100 GLN A O 1
ATOM 744 N N . ARG A 1 101 ? -3.840 -9.511 -2.942 1.00 97.88 101 ARG A N 1
ATOM 745 C CA . ARG A 1 101 ? -4.618 -8.813 -1.907 1.00 97.88 101 ARG A CA 1
ATOM 746 C C . ARG A 1 101 ? -5.055 -7.410 -2.340 1.00 97.88 101 ARG A C 1
ATOM 748 O O . ARG A 1 101 ? -5.703 -6.709 -1.557 1.00 97.88 101 ARG A O 1
ATOM 755 N N . LEU A 1 102 ? -4.662 -6.971 -3.540 1.00 98.12 102 LEU A N 1
ATOM 756 C CA . LEU A 1 102 ? -4.914 -5.617 -4.020 1.00 98.12 102 LEU A CA 1
ATOM 757 C C . LEU A 1 102 ? -6.243 -5.505 -4.760 1.00 98.12 102 LEU A C 1
ATOM 759 O O . LEU A 1 102 ? -6.612 -6.323 -5.599 1.00 98.12 102 LEU A O 1
ATOM 763 N N . HIS A 1 103 ? -6.929 -4.408 -4.479 1.00 98.44 103 HIS A N 1
ATOM 764 C CA . HIS A 1 103 ? -8.120 -3.952 -5.170 1.00 98.44 103 HIS A CA 1
ATOM 765 C C . HIS A 1 103 ? -7.910 -2.508 -5.614 1.00 98.44 103 HIS A C 1
ATOM 767 O O . HIS A 1 103 ? -7.134 -1.768 -5.008 1.00 98.44 103 HIS A O 1
ATOM 773 N N . PHE A 1 104 ? -8.643 -2.085 -6.639 1.00 98.31 104 PHE A N 1
ATOM 774 C CA . PHE A 1 104 ? -8.596 -0.711 -7.121 1.00 98.31 104 PHE A CA 1
ATOM 775 C C . PHE A 1 104 ? -9.977 -0.072 -7.075 1.00 98.31 104 PHE A C 1
ATOM 777 O O . PHE A 1 104 ? -10.968 -0.660 -7.506 1.00 98.31 104 PHE A O 1
ATOM 784 N N . ALA A 1 105 ? -10.015 1.165 -6.591 1.00 98.25 105 ALA A N 1
ATOM 785 C CA . ALA A 1 105 ? -11.137 2.070 -6.769 1.00 98.25 105 ALA A CA 1
ATOM 786 C C . ALA A 1 105 ? -10.673 3.271 -7.593 1.00 98.25 105 ALA A C 1
ATOM 788 O O . ALA A 1 105 ? -9.577 3.796 -7.387 1.00 98.25 105 ALA A O 1
ATOM 789 N N . ILE A 1 106 ? -11.510 3.710 -8.529 1.00 98.12 106 ILE A N 1
ATOM 790 C CA . ILE A 1 106 ? -11.138 4.763 -9.471 1.00 98.12 106 ILE A CA 1
ATOM 791 C C . ILE A 1 106 ? -11.611 6.122 -8.962 1.00 98.12 106 ILE A C 1
ATOM 793 O O . ILE A 1 106 ? -12.797 6.329 -8.700 1.00 98.12 106 ILE A O 1
ATOM 797 N N . GLN A 1 107 ? -10.674 7.063 -8.867 1.00 97.44 107 GLN A N 1
ATOM 798 C CA . GLN A 1 107 ? -10.954 8.482 -8.693 1.00 97.44 107 GLN A CA 1
ATOM 799 C C . GLN A 1 107 ? -10.622 9.216 -10.001 1.00 97.44 107 GLN A C 1
ATOM 801 O O . GLN A 1 107 ? -9.486 9.613 -10.243 1.00 97.44 107 GLN A O 1
ATOM 806 N N . GLU A 1 108 ? -11.637 9.422 -10.841 1.00 94.19 108 GLU A N 1
ATOM 807 C CA . GLU A 1 108 ? -11.495 10.100 -12.143 1.00 94.19 108 GLU A CA 1
ATOM 808 C C . GLU A 1 108 ? -11.021 11.553 -12.003 1.00 94.19 108 GLU A C 1
ATOM 810 O O . GLU A 1 108 ? -10.204 12.048 -12.779 1.00 94.19 108 GLU A O 1
ATOM 815 N N . LYS A 1 109 ? -11.539 12.252 -10.987 1.00 91.69 109 LYS A N 1
ATOM 816 C CA . LYS A 1 109 ? -11.222 13.653 -10.707 1.00 91.69 109 LYS A CA 1
ATOM 817 C C . LYS A 1 109 ? -10.674 13.795 -9.289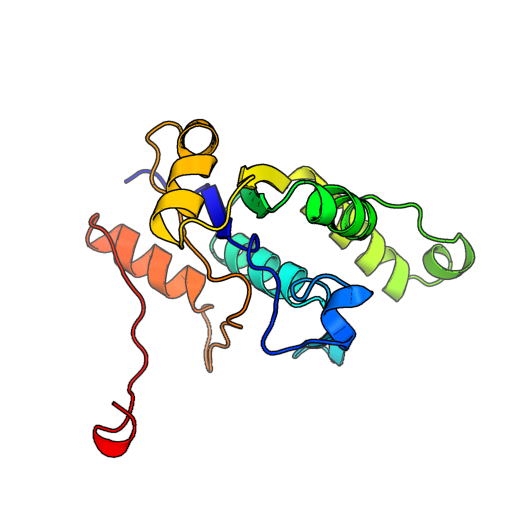 1.00 91.69 109 LYS A C 1
ATOM 819 O O . LYS A 1 109 ? -11.301 13.287 -8.353 1.00 91.69 109 LYS A O 1
ATOM 824 N N . PRO A 1 110 ? -9.556 14.516 -9.097 1.00 88.31 110 PRO A N 1
ATOM 825 C CA . PRO A 1 110 ? -8.953 14.712 -7.784 1.00 88.31 110 PRO A CA 1
ATOM 826 C C . PRO A 1 110 ? -9.732 15.763 -6.977 1.00 88.31 110 PRO A C 1
ATOM 828 O O . PRO A 1 110 ? -9.251 16.861 -6.716 1.00 88.31 110 PRO A O 1
ATOM 831 N N . GLU A 1 111 ? -10.949 15.419 -6.561 1.00 94.44 111 GLU A N 1
ATOM 832 C CA . GLU A 1 111 ? -11.842 16.265 -5.746 1.00 94.44 111 GLU A CA 1
ATOM 833 C C . GLU A 1 111 ? -11.512 16.181 -4.242 1.00 94.44 111 GLU A C 1
ATOM 835 O O . GLU A 1 111 ? -12.360 16.368 -3.372 1.00 94.44 111 GLU A O 1
ATOM 840 N N . GLY A 1 112 ? -10.250 15.888 -3.926 1.00 92.75 112 GLY A N 1
ATOM 841 C CA . GLY A 1 112 ? -9.733 15.818 -2.567 1.00 92.75 112 GLY A CA 1
ATOM 842 C C . GLY A 1 112 ? -9.825 14.441 -1.907 1.00 92.75 112 GLY A C 1
ATOM 843 O O . GLY A 1 112 ? -10.299 13.452 -2.474 1.00 92.75 112 GLY A O 1
ATOM 844 N N . PHE A 1 113 ? -9.324 14.396 -0.672 1.00 93.94 113 PHE A N 1
ATOM 845 C CA . PHE A 1 113 ? -9.155 13.172 0.110 1.00 93.94 113 PHE A CA 1
ATOM 846 C C . PHE A 1 113 ? -10.487 12.502 0.461 1.00 93.94 113 PHE A C 1
ATOM 848 O O . PHE A 1 113 ? -10.637 11.301 0.266 1.00 93.94 113 PHE A O 1
ATOM 855 N N . GLY A 1 114 ? -11.486 13.274 0.904 1.00 96.31 114 GLY A N 1
ATOM 856 C CA . GLY A 1 114 ? -12.808 12.733 1.238 1.00 96.31 114 GLY A CA 1
ATOM 857 C C . GLY A 1 114 ? -13.485 12.049 0.045 1.00 96.31 114 GLY A C 1
ATOM 858 O O . GLY A 1 114 ? -14.026 10.955 0.193 1.00 96.31 114 GLY A O 1
ATOM 859 N N . HIS A 1 115 ? -13.378 12.640 -1.152 1.00 97.56 115 HIS A N 1
ATOM 860 C CA . HIS A 1 115 ? -13.849 12.010 -2.385 1.00 97.56 115 HIS A CA 1
ATOM 861 C C . HIS A 1 115 ? -13.099 10.701 -2.669 1.00 97.56 115 HIS A C 1
ATOM 863 O O . HIS A 1 115 ? -13.729 9.708 -3.016 1.00 97.56 115 HIS A O 1
ATOM 869 N N . ALA A 1 116 ? -11.779 10.664 -2.456 1.00 97.06 116 ALA A N 1
ATOM 870 C CA . ALA A 1 116 ? -10.987 9.452 -2.665 1.00 97.06 116 ALA A CA 1
ATOM 871 C C . ALA A 1 116 ? -11.446 8.312 -1.741 1.00 97.06 116 ALA A C 1
ATOM 873 O O . ALA A 1 116 ? -11.684 7.199 -2.202 1.00 97.06 116 ALA A O 1
ATOM 874 N N . ILE A 1 117 ? -11.656 8.594 -0.452 1.00 97.50 117 ILE A N 1
ATOM 875 C CA . ILE A 1 117 ? -12.182 7.595 0.490 1.00 97.50 117 ILE A CA 1
ATOM 876 C C . ILE A 1 117 ? -13.594 7.145 0.084 1.00 97.50 117 ILE A C 1
ATOM 878 O O . ILE A 1 117 ? -13.897 5.954 0.127 1.00 97.50 117 ILE A O 1
ATOM 882 N N . TYR A 1 118 ? -14.446 8.062 -0.385 1.00 97.62 118 TYR A N 1
ATOM 883 C CA . TYR A 1 118 ? -15.785 7.724 -0.875 1.00 97.62 118 TYR A CA 1
ATOM 884 C C . TYR A 1 118 ? -15.775 6.825 -2.125 1.00 97.62 118 TYR A C 1
ATOM 886 O O . TYR A 1 118 ? -16.649 5.964 -2.260 1.00 97.62 118 TYR A O 1
ATOM 894 N N . CYS A 1 119 ? -14.791 6.960 -3.022 1.00 98.19 119 CYS A N 1
ATOM 895 C CA . CYS A 1 119 ? -14.613 6.050 -4.161 1.00 98.19 119 CYS A C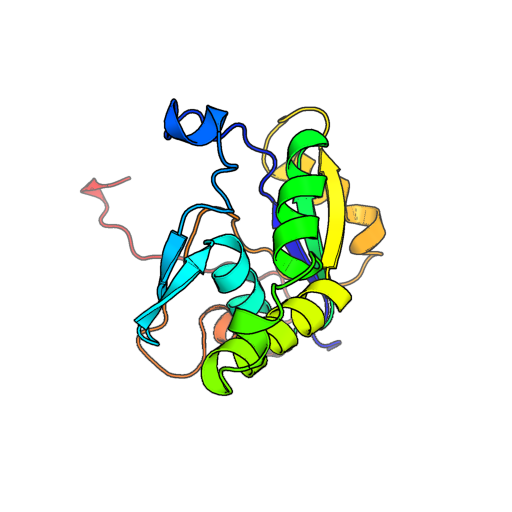A 1
ATOM 896 C C . CYS A 1 119 ? -14.411 4.591 -3.714 1.00 98.19 119 CYS A C 1
ATOM 898 O O . CYS A 1 119 ? -14.824 3.680 -4.425 1.00 98.19 119 CYS A O 1
ATOM 900 N N . ALA A 1 120 ? -13.845 4.357 -2.526 1.00 98.25 120 ALA A N 1
ATOM 901 C CA . ALA A 1 120 ? -13.629 3.022 -1.964 1.00 98.25 120 ALA A CA 1
ATOM 902 C C . ALA A 1 120 ? -14.829 2.465 -1.168 1.00 98.25 120 ALA A C 1
ATOM 904 O O . ALA A 1 120 ? -14.711 1.405 -0.553 1.00 98.25 120 ALA A O 1
ATOM 905 N N . ARG A 1 121 ? -15.992 3.139 -1.153 1.00 97.94 121 ARG A N 1
ATOM 906 C CA . ARG A 1 121 ? -17.156 2.730 -0.334 1.00 97.94 121 ARG A CA 1
ATOM 907 C C . ARG A 1 121 ? -17.632 1.297 -0.609 1.00 97.94 121 ARG A C 1
ATOM 909 O O . ARG A 1 121 ? -18.012 0.599 0.327 1.00 97.94 121 ARG A O 1
ATOM 916 N N . ASP A 1 122 ? -17.587 0.863 -1.870 1.00 97.88 122 ASP A N 1
ATOM 917 C CA . ASP A 1 122 ? -18.071 -0.460 -2.279 1.00 97.88 122 ASP A CA 1
ATOM 918 C C . ASP A 1 122 ? -17.097 -1.552 -1.811 1.00 97.88 122 ASP A C 1
ATOM 920 O O . ASP A 1 122 ? -17.522 -2.611 -1.359 1.00 97.88 122 ASP A O 1
ATOM 924 N N . PHE A 1 123 ? -15.791 -1.256 -1.812 1.00 98.31 123 PHE A N 1
ATOM 925 C CA . PHE A 1 123 ? -14.770 -2.111 -1.204 1.00 98.31 123 PHE A CA 1
ATOM 926 C C . PHE A 1 123 ? -14.921 -2.183 0.324 1.00 98.31 123 PHE A C 1
ATOM 928 O O . PHE A 1 123 ? -14.863 -3.268 0.911 1.00 98.31 123 PHE A O 1
ATOM 935 N N . ALA A 1 124 ? -15.151 -1.037 0.975 1.00 97.00 124 ALA A N 1
ATOM 936 C CA . ALA A 1 124 ? -15.359 -0.970 2.419 1.00 97.00 124 ALA A CA 1
ATOM 937 C C . ALA A 1 124 ? -16.601 -1.765 2.857 1.00 97.00 124 ALA A C 1
ATOM 939 O O . ALA A 1 124 ? -16.566 -2.418 3.895 1.00 97.00 124 ALA A O 1
ATOM 940 N N . ALA A 1 125 ? -17.678 -1.751 2.063 1.00 96.12 125 ALA A N 1
ATOM 941 C CA . ALA A 1 125 ? -18.891 -2.551 2.271 1.00 96.12 125 ALA A CA 1
ATOM 942 C C . ALA A 1 125 ? -19.518 -2.417 3.680 1.00 96.12 125 ALA A C 1
ATOM 944 O O . ALA A 1 125 ? -20.116 -3.356 4.203 1.00 96.12 125 ALA A O 1
ATOM 945 N N . GLY A 1 126 ? -19.382 -1.243 4.308 1.00 93.38 126 GLY A N 1
ATOM 946 C CA . GLY A 1 126 ? -19.882 -0.976 5.664 1.00 93.38 126 GLY A CA 1
ATOM 947 C C . GLY A 1 126 ? -19.027 -1.561 6.796 1.00 93.38 126 GLY A C 1
ATOM 948 O O . GLY A 1 126 ? -19.426 -1.489 7.958 1.00 93.38 126 GLY A O 1
ATOM 949 N N . GLU A 1 127 ? -17.863 -2.128 6.483 1.00 94.94 127 GLU A N 1
ATOM 950 C CA . GLU A 1 127 ? -16.894 -2.615 7.462 1.00 94.94 127 GLU A CA 1
ATOM 951 C C . GLU A 1 127 ? -15.937 -1.501 7.903 1.00 94.94 127 GLU A C 1
ATOM 953 O O . GLU A 1 127 ? -15.758 -0.490 7.222 1.00 94.94 127 GLU A O 1
ATOM 958 N N . SER A 1 128 ? -15.311 -1.676 9.069 1.00 95.31 128 SER A N 1
ATOM 959 C CA . SER A 1 128 ? -14.261 -0.766 9.524 1.00 95.31 128 SER A CA 1
ATOM 960 C C . SER A 1 128 ? -13.002 -0.950 8.676 1.00 95.31 128 SER A C 1
ATOM 962 O O . SER A 1 128 ? -12.549 -2.075 8.464 1.00 95.31 128 SER A O 1
ATOM 964 N N . VAL A 1 129 ? -12.445 0.164 8.202 1.00 97.38 129 VAL A N 1
ATOM 965 C CA . VAL A 1 129 ? -11.269 0.188 7.328 1.00 97.38 129 VAL A CA 1
ATOM 966 C C . VAL A 1 129 ? -10.143 0.994 7.960 1.00 97.38 129 VAL A C 1
ATOM 968 O O . VAL A 1 129 ? -10.382 2.022 8.594 1.00 97.38 129 VAL A O 1
ATOM 971 N N . MET A 1 130 ? -8.912 0.543 7.755 1.00 98.06 130 MET A N 1
ATOM 972 C CA . MET A 1 130 ? -7.719 1.348 7.987 1.00 98.06 130 MET A CA 1
ATOM 973 C C . MET A 1 130 ? -7.517 2.311 6.817 1.00 98.06 130 MET A C 1
ATOM 975 O O . MET A 1 130 ? -7.752 1.949 5.666 1.00 98.06 130 MET A O 1
ATOM 979 N N . ILE A 1 131 ? -7.060 3.530 7.092 1.00 98.25 131 ILE A N 1
ATOM 980 C CA . ILE A 1 131 ? -6.717 4.502 6.053 1.00 98.25 131 ILE A CA 1
ATOM 981 C C . ILE A 1 131 ? -5.247 4.872 6.216 1.00 98.25 131 ILE A C 1
ATOM 983 O O . ILE A 1 131 ? -4.848 5.319 7.289 1.00 98.25 131 ILE A O 1
ATOM 987 N N . LEU A 1 13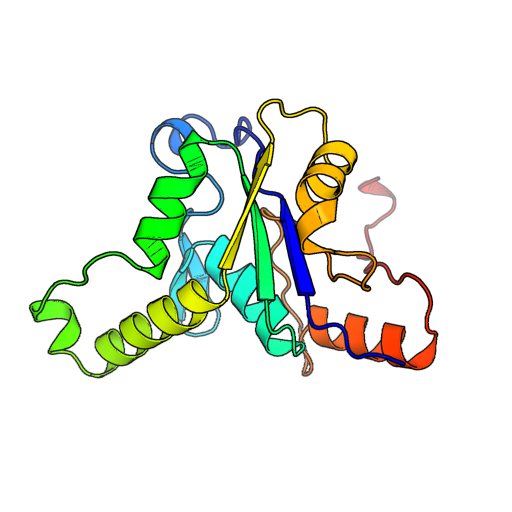2 ? -4.460 4.694 5.156 1.00 97.94 132 LEU A N 1
ATOM 988 C CA . LEU A 1 132 ? -3.038 5.042 5.117 1.00 97.94 132 LEU A CA 1
ATOM 989 C C . LEU A 1 132 ? -2.793 6.013 3.965 1.00 97.94 132 LEU A C 1
ATOM 991 O O . LEU A 1 132 ? -3.306 5.820 2.865 1.00 97.94 132 LEU A O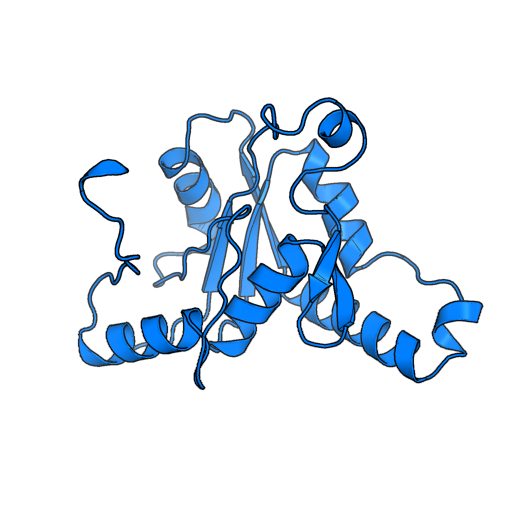 1
ATOM 995 N N . LEU A 1 133 ? -2.026 7.071 4.204 1.00 94.75 133 LEU A N 1
ATOM 996 C CA . LEU A 1 133 ? -1.756 8.104 3.209 1.00 94.75 133 LEU A CA 1
ATOM 997 C C . LEU A 1 133 ? -0.712 7.606 2.209 1.00 94.75 133 LEU A C 1
ATOM 999 O O . LEU A 1 133 ? 0.384 7.217 2.595 1.00 94.75 133 LEU A O 1
ATOM 1003 N N . GLY A 1 134 ? -1.028 7.678 0.914 1.00 91.38 134 GLY A N 1
ATOM 1004 C CA . GLY A 1 134 ? -0.184 7.168 -0.174 1.00 91.38 134 GLY A CA 1
ATOM 1005 C C . GLY A 1 134 ? 1.163 7.877 -0.390 1.00 91.38 134 GLY A C 1
ATOM 1006 O O . GLY A 1 134 ? 1.891 7.535 -1.319 1.00 91.38 134 GLY A O 1
ATOM 1007 N N . ASP A 1 135 ? 1.470 8.906 0.395 1.00 87.75 135 ASP A N 1
ATOM 1008 C CA . ASP A 1 135 ? 2.722 9.666 0.382 1.00 87.75 135 ASP A CA 1
ATOM 1009 C C . ASP A 1 135 ? 3.352 9.836 1.768 1.00 87.75 135 ASP A C 1
ATOM 1011 O O . ASP A 1 135 ? 4.284 10.626 1.919 1.00 87.75 135 ASP A O 1
ATOM 1015 N N . HIS A 1 136 ? 2.872 9.090 2.763 1.00 91.06 136 HIS A N 1
ATOM 1016 C CA . HIS A 1 136 ? 3.427 9.097 4.106 1.00 91.06 136 HIS A CA 1
ATOM 1017 C C . HIS A 1 136 ? 4.013 7.724 4.422 1.00 91.06 136 HIS A C 1
ATOM 1019 O O . HIS A 1 136 ? 3.339 6.705 4.280 1.00 91.06 136 HIS A O 1
ATOM 1025 N N . LEU A 1 137 ? 5.281 7.699 4.832 1.00 92.56 137 LEU A N 1
ATOM 1026 C CA . LEU A 1 137 ? 5.912 6.490 5.341 1.00 92.56 137 LEU A CA 1
ATOM 1027 C C . LEU A 1 137 ? 5.757 6.444 6.853 1.00 92.56 137 LEU A C 1
ATOM 1029 O O . LEU A 1 137 ? 6.069 7.409 7.543 1.00 92.56 137 LEU A O 1
ATOM 1033 N N . TYR A 1 138 ? 5.305 5.300 7.345 1.00 92.75 138 TYR A N 1
ATOM 1034 C CA . TYR A 1 138 ? 5.095 5.052 8.760 1.00 92.75 138 TYR A CA 1
ATOM 1035 C C . TYR A 1 138 ? 6.305 4.292 9.289 1.00 92.75 138 TYR A C 1
ATOM 1037 O O . TYR A 1 138 ? 6.579 3.178 8.849 1.00 9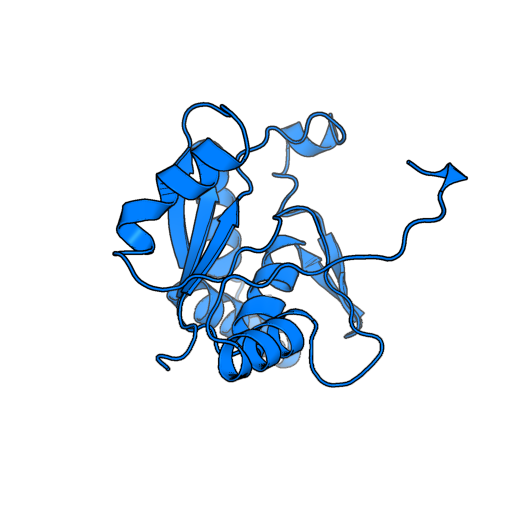2.75 138 TYR A O 1
ATOM 1045 N N . ILE A 1 139 ? 7.069 4.922 10.178 1.00 89.38 139 ILE A N 1
ATOM 1046 C CA . ILE A 1 139 ? 8.268 4.330 10.768 1.00 89.38 139 ILE A CA 1
ATOM 1047 C C . ILE A 1 139 ? 8.081 4.334 12.278 1.00 89.38 139 ILE A C 1
ATOM 1049 O O . ILE A 1 139 ? 8.007 5.392 12.895 1.00 89.38 139 ILE A O 1
ATOM 1053 N N . SER A 1 140 ? 8.015 3.142 12.865 1.00 89.69 140 SER A N 1
ATOM 1054 C CA . SER A 1 140 ? 8.000 2.986 14.316 1.00 89.69 140 SER A CA 1
ATOM 1055 C C . SER A 1 140 ? 9.428 2.857 14.842 1.00 89.69 140 SER A C 1
ATOM 1057 O O . SER A 1 140 ? 10.238 2.121 14.280 1.00 89.69 140 SER A O 1
ATOM 1059 N N . GLU A 1 141 ? 9.733 3.529 15.953 1.00 86.81 141 GLU A N 1
ATOM 1060 C CA . GLU A 1 141 ? 11.001 3.359 16.685 1.00 86.81 141 GLU A CA 1
ATOM 1061 C C . GLU A 1 141 ? 11.010 2.102 17.577 1.00 86.81 141 GLU A C 1
ATOM 1063 O O . GLU A 1 141 ? 12.000 1.801 18.242 1.00 86.81 141 GLU A O 1
ATOM 1068 N N . SER A 1 142 ? 9.896 1.369 17.625 1.00 86.75 142 SER A N 1
ATOM 1069 C CA . SER A 1 142 ? 9.722 0.189 18.471 1.00 86.75 142 SER A CA 1
ATOM 1070 C C . SER A 1 142 ? 8.784 -0.832 17.833 1.00 86.75 142 SER A C 1
ATOM 1072 O O . SER A 1 142 ? 8.017 -0.515 16.925 1.00 86.75 142 SER A O 1
ATOM 1074 N N . GLU A 1 143 ? 8.817 -2.062 18.333 1.00 86.44 143 GLU A N 1
ATOM 1075 C CA . GLU A 1 143 ? 7.741 -3.023 18.091 1.00 86.44 143 GLU A CA 1
ATOM 1076 C C . GLU A 1 143 ? 6.547 -2.693 19.007 1.00 86.44 143 GLU A C 1
ATOM 1078 O O . GLU A 1 143 ? 6.761 -2.527 20.215 1.00 86.44 143 GLU A O 1
ATOM 1083 N N . PRO A 1 144 ? 5.297 -2.627 18.499 1.00 93.50 144 PRO A N 1
ATOM 1084 C CA . PRO A 1 144 ? 4.844 -2.996 17.147 1.00 93.50 144 PRO A CA 1
ATOM 1085 C C . PRO A 1 144 ? 4.790 -1.821 16.136 1.00 93.50 144 PRO A C 1
ATOM 1087 O O . PRO A 1 144 ? 4.943 -0.661 16.518 1.00 93.50 144 PRO A O 1
ATOM 1090 N N . SER A 1 145 ? 4.511 -2.110 14.852 1.00 95.44 145 SER A N 1
ATOM 1091 C CA . SER A 1 145 ? 4.347 -1.110 13.770 1.00 95.44 145 SER A CA 1
ATOM 1092 C C . SER A 1 145 ? 3.279 -0.043 14.063 1.00 95.44 145 SER A C 1
ATOM 1094 O O . SER A 1 145 ? 2.368 -0.264 14.866 1.00 95.44 145 SER A O 1
ATOM 1096 N N . CYS A 1 146 ? 3.344 1.120 13.403 1.00 95.75 146 CYS A N 1
ATOM 1097 C CA . CYS A 1 146 ? 2.412 2.232 13.637 1.00 95.75 146 CYS A CA 1
ATOM 1098 C C . CYS A 1 146 ? 0.957 1.822 13.361 1.00 95.75 146 CYS A C 1
ATOM 1100 O O . CYS A 1 146 ? 0.050 2.107 14.147 1.00 95.75 146 CYS A O 1
ATOM 1102 N N . ALA A 1 147 ? 0.728 1.102 12.264 1.00 96.44 147 ALA A N 1
ATOM 1103 C CA . ALA A 1 147 ? -0.573 0.563 11.904 1.00 96.44 147 ALA A CA 1
ATOM 1104 C C . ALA A 1 147 ? -1.075 -0.446 12.944 1.00 96.44 147 ALA A C 1
ATOM 1106 O O . ALA A 1 147 ? -2.255 -0.421 13.306 1.00 96.44 147 ALA A O 1
ATOM 1107 N N . LYS A 1 148 ? -0.194 -1.296 13.488 1.00 96.62 148 LYS A N 1
ATOM 1108 C CA . LYS A 1 148 ? -0.566 -2.244 14.543 1.00 96.62 148 LYS A CA 1
ATOM 1109 C C . LYS A 1 148 ? -0.928 -1.535 15.848 1.00 96.62 148 LYS A C 1
ATOM 1111 O O . LYS A 1 148 ? -1.930 -1.901 16.460 1.00 96.62 148 LYS A O 1
ATOM 1116 N N . GLN A 1 149 ? -0.193 -0.489 16.230 1.00 95.69 149 GLN A N 1
ATOM 1117 C CA . GLN A 1 149 ? -0.534 0.351 17.386 1.00 95.69 149 GLN A CA 1
ATOM 1118 C C . GLN A 1 149 ? -1.940 0.956 17.238 1.00 95.69 149 GLN A C 1
ATOM 1120 O O . GLN A 1 149 ? -2.740 0.898 18.173 1.00 95.69 149 GLN A O 1
ATOM 1125 N N . LEU A 1 150 ? -2.289 1.465 16.049 1.00 95.69 150 LEU A N 1
ATOM 1126 C CA . LEU A 1 150 ? -3.636 1.978 15.772 1.00 95.69 150 LEU A CA 1
ATOM 1127 C C . LEU A 1 150 ? -4.718 0.896 15.878 1.00 95.69 150 LEU A C 1
ATOM 1129 O O . LEU A 1 150 ? -5.770 1.143 16.471 1.00 95.69 150 LEU A O 1
ATOM 1133 N N . VAL A 1 151 ? -4.470 -0.302 15.336 1.00 96.06 151 VAL A N 1
ATOM 1134 C CA . VAL A 1 151 ? -5.401 -1.442 15.443 1.00 96.06 151 VAL A CA 1
ATOM 1135 C C . VAL A 1 151 ? -5.595 -1.868 16.898 1.00 96.06 151 VAL A C 1
ATOM 1137 O O . VAL A 1 151 ? -6.717 -2.193 17.296 1.00 96.06 151 VAL A O 1
ATOM 1140 N N . ASP A 1 152 ? -4.540 -1.832 17.709 1.00 95.44 152 ASP A N 1
ATOM 1141 C CA . ASP A 1 152 ? -4.608 -2.183 19.128 1.00 95.44 152 ASP A CA 1
ATOM 1142 C C . ASP A 1 152 ? -5.430 -1.178 19.928 1.00 95.44 152 ASP A C 1
ATOM 1144 O O . ASP A 1 152 ? -6.269 -1.582 20.737 1.00 95.44 152 ASP A O 1
ATOM 1148 N N . VAL A 1 153 ? -5.271 0.120 19.658 1.00 95.75 153 VAL A N 1
ATOM 1149 C CA . VAL A 1 153 ? -6.115 1.158 20.265 1.00 95.75 153 VAL A CA 1
ATOM 1150 C C . VAL A 1 153 ? -7.564 1.004 19.806 1.00 95.75 153 VAL A C 1
ATOM 1152 O O . VAL A 1 153 ? -8.466 0.979 20.644 1.00 95.75 153 VAL A O 1
ATOM 1155 N N . TYR A 1 154 ? -7.807 0.825 18.502 1.00 96.19 154 TYR A N 1
ATOM 1156 C CA . TYR A 1 154 ? -9.152 0.589 17.966 1.00 96.19 154 TYR A CA 1
ATOM 1157 C C . TYR A 1 154 ? -9.821 -0.619 18.633 1.00 96.19 154 TYR A C 1
ATOM 1159 O O . TYR A 1 154 ? -10.992 -0.552 18.996 1.00 96.19 154 TYR A O 1
ATOM 1167 N N . SER A 1 155 ? -9.078 -1.702 18.865 1.00 94.31 155 SER A N 1
ATOM 1168 C CA . SER A 1 155 ? -9.596 -2.916 19.507 1.00 94.31 155 SER A CA 1
ATOM 1169 C C . SER A 1 155 ? -10.013 -2.702 20.967 1.00 94.31 155 SER A C 1
ATOM 1171 O O . SER A 1 155 ? -10.865 -3.437 21.467 1.00 94.31 155 SER A O 1
ATOM 1173 N N . GLN A 1 156 ? -9.437 -1.703 21.643 1.00 95.06 156 GLN A N 1
ATOM 1174 C CA . GLN A 1 156 ? -9.774 -1.338 23.020 1.00 95.06 156 GLN A CA 1
ATOM 1175 C C . GLN A 1 156 ? -10.962 -0.375 23.091 1.00 95.06 156 GLN A C 1
ATOM 1177 O O . GLN A 1 156 ? -11.853 -0.562 23.918 1.00 95.06 156 GLN A O 1
ATOM 1182 N N . VAL A 1 157 ? -10.974 0.661 22.245 1.00 95.38 157 VAL A N 1
ATOM 1183 C CA . VAL A 1 157 ? -11.950 1.764 22.344 1.00 95.38 157 VAL A CA 1
ATOM 1184 C C . VAL A 1 157 ? -13.155 1.580 21.435 1.00 95.38 157 VAL A C 1
ATOM 1186 O O . VAL A 1 157 ? -14.252 2.037 21.752 1.00 95.38 157 VAL A O 1
ATOM 1189 N N . GLY A 1 158 ? -12.961 0.916 20.298 1.00 92.50 158 GLY A N 1
ATOM 1190 C CA . GLY A 1 158 ? -14.038 0.588 19.383 1.00 92.50 158 GLY A CA 1
ATOM 1191 C C . GLY A 1 158 ? -14.685 1.756 18.655 1.00 92.50 158 GLY A C 1
ATOM 1192 O O . GLY A 1 158 ? -15.838 1.681 18.231 1.00 92.50 158 GLY A O 1
ATOM 1193 N N . GLN A 1 159 ? -13.938 2.845 18.546 1.00 93.81 159 GLN A N 1
ATOM 1194 C CA . GLN A 1 159 ? -14.303 4.093 17.895 1.00 93.81 159 GLN A CA 1
ATOM 1195 C C . GLN A 1 159 ? -13.224 4.438 16.870 1.00 93.81 159 GLN A C 1
ATOM 1197 O O . GLN A 1 159 ? -12.150 3.838 16.874 1.00 93.81 159 GLN A O 1
ATOM 1202 N N . SER A 1 160 ? -13.494 5.402 15.990 1.00 95.31 160 SER A N 1
ATOM 1203 C CA . SER A 1 160 ? -12.490 5.883 15.039 1.00 95.31 160 SER A CA 1
ATOM 1204 C C . SER A 1 160 ? -11.249 6.399 15.771 1.00 95.31 160 SER A C 1
ATOM 1206 O O . SER A 1 160 ? -11.356 7.238 16.663 1.00 95.31 160 SER A O 1
ATOM 1208 N N . VAL A 1 161 ? -10.078 5.912 15.363 1.00 96.25 161 VAL A N 1
ATOM 1209 C CA . VAL A 1 161 ? -8.771 6.312 15.900 1.00 96.25 161 VAL A CA 1
ATOM 1210 C C . VAL A 1 161 ? -7.993 7.019 14.797 1.00 96.25 161 VAL A C 1
ATOM 1212 O O . VAL A 1 161 ? -8.088 6.649 13.629 1.00 96.25 161 VAL A O 1
ATOM 1215 N N . THR A 1 162 ? -7.241 8.057 15.148 1.00 95.69 162 THR A N 1
ATOM 1216 C CA . THR A 1 162 ? -6.350 8.777 14.229 1.00 95.69 162 THR A CA 1
ATOM 1217 C C . THR A 1 162 ? -4.979 8.899 14.880 1.00 95.69 162 THR A C 1
ATOM 1219 O O . THR A 1 162 ? -4.895 9.235 16.060 1.00 95.69 162 THR A O 1
ATOM 1222 N N . SER A 1 163 ? -3.917 8.611 14.127 1.00 92.62 163 SER A N 1
ATOM 1223 C CA . SER A 1 163 ? -2.542 8.861 14.565 1.00 92.62 163 SER A CA 1
ATOM 1224 C C . SER A 1 163 ? -2.246 10.353 14.532 1.00 92.62 163 SER A C 1
ATOM 1226 O O . SER A 1 163 ? -2.647 11.046 13.597 1.00 92.62 163 SER A O 1
ATOM 1228 N N . LEU A 1 164 ? -1.499 10.828 15.519 1.00 90.12 164 LEU A N 1
ATOM 1229 C CA . LEU A 1 164 ? -1.016 12.199 15.583 1.00 90.12 164 LEU A CA 1
ATOM 1230 C C . LEU A 1 164 ? 0.504 12.174 15.673 1.00 90.12 164 LEU A C 1
ATOM 1232 O O . LEU A 1 164 ? 1.061 11.284 16.314 1.00 90.12 164 LEU A O 1
ATOM 1236 N N . ASP A 1 165 ? 1.135 13.164 15.057 1.00 83.50 165 ASP A N 1
ATOM 1237 C CA . ASP A 1 165 ? 2.551 13.455 15.244 1.00 83.50 165 ASP A CA 1
ATOM 1238 C C . ASP A 1 165 ? 2.689 14.761 16.035 1.00 83.50 165 ASP A C 1
ATOM 1240 O O . ASP A 1 165 ? 1.880 15.684 15.879 1.00 83.50 165 ASP A O 1
ATOM 1244 N N . LEU A 1 166 ? 3.676 14.822 16.926 1.00 83.56 166 LEU A N 1
ATOM 1245 C CA . LEU A 1 166 ? 3.935 16.009 17.731 1.00 83.56 166 LEU A CA 1
ATOM 1246 C C . LEU A 1 166 ? 4.724 17.008 16.890 1.00 83.56 166 LEU A C 1
ATOM 1248 O O . LEU A 1 166 ? 5.930 16.881 16.712 1.00 83.56 166 LEU A O 1
ATOM 1252 N N . CYS A 1 167 ? 4.033 18.035 16.413 1.00 82.31 167 CYS A N 1
ATOM 1253 C CA . CYS A 1 167 ? 4.643 19.129 15.675 1.00 82.31 167 CYS A CA 1
ATOM 1254 C C . CYS A 1 167 ? 4.879 20.329 16.616 1.00 82.31 167 CYS A C 1
ATOM 1256 O O . CYS A 1 167 ? 3.967 20.687 17.374 1.00 82.31 167 CYS A O 1
ATOM 1258 N N . PRO A 1 168 ? 6.076 20.950 16.623 1.00 85.00 168 PRO A N 1
ATOM 1259 C CA . PRO A 1 168 ? 6.308 22.198 17.344 1.00 85.00 168 PRO A CA 1
ATOM 1260 C C . PRO A 1 168 ? 5.324 23.284 16.895 1.00 85.00 168 PRO A C 1
ATOM 1262 O O . PRO A 1 168 ? 5.040 23.410 15.709 1.00 85.00 168 PRO A O 1
ATOM 1265 N N . GLU A 1 169 ? 4.854 24.131 17.815 1.00 85.38 169 GLU A N 1
ATOM 1266 C CA . GLU A 1 169 ? 3.909 25.217 17.484 1.00 85.38 169 GLU A CA 1
ATOM 1267 C C . GLU A 1 169 ? 4.434 26.151 16.378 1.00 85.38 169 GLU A C 1
ATOM 1269 O O . GLU A 1 169 ? 3.658 26.692 15.602 1.00 85.38 169 GLU A O 1
ATOM 1274 N N . SER A 1 170 ? 5.757 26.300 16.258 1.00 88.81 170 SER A N 1
ATOM 1275 C CA . SER A 1 170 ? 6.404 27.101 15.213 1.00 88.81 170 SER A CA 1
ATOM 1276 C C . SER A 1 170 ? 6.247 26.559 13.787 1.00 88.81 170 SER A C 1
ATOM 1278 O O . SER A 1 170 ? 6.614 27.256 12.843 1.00 88.81 170 SER A O 1
ATOM 1280 N N . GLU A 1 171 ? 5.788 25.318 13.631 1.00 71.81 171 GLU A N 1
ATOM 1281 C CA . GLU A 1 171 ? 5.603 24.631 12.348 1.00 71.81 171 GLU A CA 1
ATOM 1282 C C . GLU A 1 171 ? 4.118 24.507 11.939 1.00 71.81 171 GLU A C 1
ATOM 1284 O O . GLU A 1 171 ? 3.830 23.988 10.857 1.00 71.81 171 GLU A O 1
ATOM 1289 N N . LEU A 1 172 ? 3.190 25.007 12.772 1.00 64.50 172 LEU A N 1
ATOM 1290 C CA . LEU A 1 172 ? 1.753 25.134 12.476 1.00 64.50 172 LEU A CA 1
ATOM 1291 C C . LEU A 1 172 ? 1.446 26.407 11.671 1.00 64.50 172 LEU A C 1
ATOM 1293 O O . LEU A 1 172 ? 0.580 26.321 10.768 1.00 64.50 172 LEU A O 1
#

Secondary structure (DSSP, 8-state):
-----EEEEE--S--GGGTTGGGTS-GGG-EEE-TTS-EEEHHHHHHHHHHHTT--EEEEEE-HHHHHHHHHHHHSPPPHHHHTSHHHHHHHHHHHHHHTTEEEEE-SS---HHHHHHHTHHHHTTS-EEE--TT-----SSSSPHHHHHHHHHHHH-S---------GGG-

Sequence (172 aa):
MKPIQKAVIPIAGYGTRLFPATKAVPKALFPIIAQDGIAKPVIQLIIEEALSAGVEAVCIVAQPQQVDPITDYFSGTVADAILEKAELAVQADRLVEIGQRLHFAIQEKPEGFGHAIYCARDFAAGESVMILLGDHLYISESEPSCAKQLVDVYSQVGQSVTSLDLCPESEL

Foldseek 3Di:
DDFAQEAEEEQADQPPVPPPVSVVARQQQDWDQDPVRDTGGNVVQQLVLQVLLVHQAYEYEYAPVNVVVLLCQLPNDDDVVQCVDPVSVVVNVVSVSSSVRYHYFHDNDCPDDVVSVVSCCVVCVVPDYHYDYSNDRFDDPDPDTPSNVQSVVCVVPVDDDDDDDDDDPVVD